Protein AF-A0A0Q8HJU5-F1 (afdb_monomer_lite)

Sequence (90 aa):
MSANPPKNDAWPQPRRWRHCWVRFGQGNCPAAPAPGLILDWRREGRRWLAWVIWIDNTGRRDTVRQAWLPVSAIRPAKSDINVWNDGPWR

Structure (mmCIF, N/CA/C/O backbone):
data_AF-A0A0Q8HJU5-F1
#
_entry.id   AF-A0A0Q8HJU5-F1
#
loop_
_atom_site.group_PDB
_atom_site.id
_atom_site.type_symbol
_atom_site.label_atom_id
_atom_site.label_alt_id
_atom_site.label_comp_id
_atom_site.label_asym_id
_atom_site.label_entity_id
_atom_site.label_seq_id
_atom_site.pdbx_PDB_ins_code
_atom_site.Cartn_x
_atom_site.Cartn_y
_atom_site.Cartn_z
_atom_site.occupancy
_atom_site.B_iso_or_equiv
_atom_site.auth_seq_id
_atom_site.auth_comp_id
_atom_site.auth_asym_id
_atom_site.auth_atom_id
_atom_site.pdbx_PDB_model_num
ATOM 1 N N . MET A 1 1 ? 28.445 -13.165 12.093 1.00 35.03 1 MET A N 1
ATOM 2 C CA . MET A 1 1 ? 28.833 -13.852 10.845 1.00 35.03 1 MET A CA 1
ATOM 3 C C . MET A 1 1 ? 27.557 -14.149 10.077 1.00 35.03 1 MET A C 1
ATOM 5 O O . MET A 1 1 ? 26.728 -14.886 10.590 1.00 35.03 1 MET A O 1
ATOM 9 N N . SER A 1 2 ? 27.338 -13.490 8.938 1.00 46.97 2 SER A N 1
ATOM 10 C CA . SER A 1 2 ? 26.156 -13.716 8.098 1.00 46.97 2 SER A CA 1
ATOM 11 C C . SER A 1 2 ? 26.444 -14.915 7.203 1.00 46.97 2 SER A C 1
ATOM 13 O O . SER A 1 2 ? 27.246 -14.804 6.281 1.00 46.97 2 SER A O 1
ATOM 15 N N . ALA A 1 3 ? 25.872 -16.073 7.524 1.00 52.03 3 ALA A N 1
ATOM 16 C CA . ALA A 1 3 ? 25.954 -17.238 6.656 1.00 52.03 3 ALA A CA 1
ATOM 17 C C . ALA A 1 3 ? 25.073 -16.975 5.427 1.00 52.03 3 ALA A C 1
ATOM 19 O O . ALA A 1 3 ? 23.861 -16.813 5.568 1.00 52.03 3 ALA A O 1
ATOM 20 N N . ASN A 1 4 ? 25.678 -16.888 4.240 1.00 51.62 4 ASN A N 1
ATOM 21 C CA . ASN A 1 4 ? 24.921 -16.953 2.992 1.00 51.62 4 ASN A CA 1
ATOM 22 C C . ASN A 1 4 ? 24.087 -18.249 2.969 1.00 51.62 4 ASN A C 1
ATOM 24 O O . ASN A 1 4 ? 24.568 -19.273 3.472 1.00 51.62 4 ASN A O 1
ATOM 28 N N . PRO A 1 5 ? 22.865 -18.234 2.407 1.00 50.53 5 PRO A N 1
ATOM 29 C CA . PRO A 1 5 ? 22.079 -19.450 2.271 1.00 50.53 5 PRO A CA 1
ATOM 30 C C . PRO A 1 5 ? 22.799 -20.466 1.356 1.00 50.53 5 PRO A C 1
ATOM 32 O O . PRO A 1 5 ? 23.565 -20.066 0.480 1.00 50.53 5 PRO A O 1
ATOM 35 N N . PRO A 1 6 ? 22.621 -21.780 1.578 1.00 52.25 6 PRO A N 1
ATOM 36 C CA . PRO A 1 6 ? 23.278 -22.819 0.790 1.00 52.25 6 PRO A CA 1
ATOM 37 C C . PRO A 1 6 ? 22.454 -23.241 -0.437 1.00 52.25 6 PRO A C 1
ATOM 39 O O . PRO A 1 6 ? 21.406 -23.843 -0.241 1.00 52.25 6 PRO A O 1
ATOM 42 N N . LYS A 1 7 ? 22.978 -23.031 -1.661 1.00 51.38 7 LYS A N 1
ATOM 43 C CA . LYS A 1 7 ? 22.709 -23.641 -3.004 1.00 51.38 7 LYS A CA 1
ATOM 44 C C . LYS A 1 7 ? 21.249 -23.773 -3.494 1.00 51.38 7 LYS A C 1
ATOM 46 O O . LYS A 1 7 ? 21.015 -23.991 -4.679 1.00 51.38 7 LYS A O 1
ATOM 51 N N . ASN A 1 8 ? 20.275 -23.625 -2.617 1.00 58.91 8 ASN A N 1
ATOM 52 C CA . ASN A 1 8 ? 18.856 -23.479 -2.866 1.00 58.91 8 ASN A CA 1
ATOM 53 C C . ASN A 1 8 ? 18.471 -22.156 -2.200 1.00 58.91 8 ASN A C 1
ATOM 55 O O . ASN A 1 8 ? 17.834 -22.158 -1.147 1.00 58.91 8 ASN A O 1
ATOM 59 N N . ASP A 1 9 ? 18.981 -21.057 -2.770 1.00 67.44 9 ASP A N 1
ATOM 60 C CA . ASP A 1 9 ? 19.067 -19.691 -2.219 1.00 67.44 9 ASP A CA 1
ATOM 61 C C . ASP A 1 9 ? 17.698 -18.998 -2.065 1.00 67.44 9 ASP A C 1
ATOM 63 O O . ASP A 1 9 ? 17.525 -17.807 -2.316 1.00 67.44 9 ASP A O 1
ATOM 67 N N . ALA A 1 10 ? 16.690 -19.757 -1.648 1.00 70.75 10 ALA A N 1
ATOM 68 C CA . ALA A 1 10 ? 15.368 -19.282 -1.328 1.00 70.75 10 ALA A CA 1
ATOM 69 C C . ALA A 1 10 ? 15.332 -18.804 0.127 1.00 70.75 10 ALA A C 1
ATOM 71 O O . ALA A 1 10 ? 15.420 -19.583 1.080 1.00 70.75 10 ALA A O 1
ATOM 72 N N . TRP A 1 11 ? 15.127 -17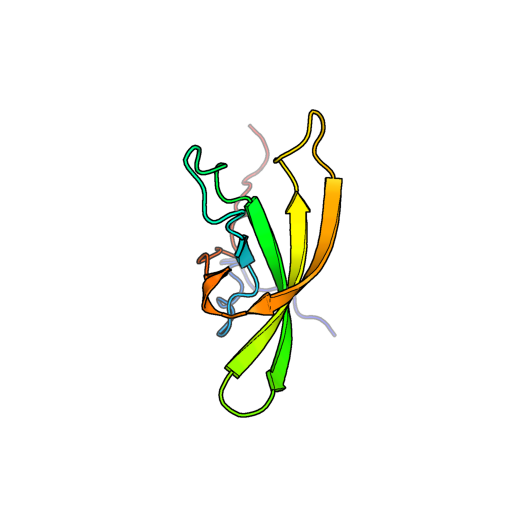.506 0.306 1.00 75.94 11 TRP A N 1
ATOM 73 C CA . TRP A 1 11 ? 14.750 -16.924 1.583 1.00 75.94 11 TRP A CA 1
ATOM 74 C C . TRP A 1 11 ? 13.358 -17.421 2.004 1.00 75.94 11 TRP A C 1
ATOM 76 O O . TRP A 1 11 ? 12.464 -17.581 1.162 1.00 75.94 11 TRP A O 1
ATOM 86 N N . PRO A 1 12 ? 13.118 -17.649 3.308 1.00 81.81 12 PRO A N 1
ATOM 87 C CA . PRO A 1 12 ? 11.783 -17.964 3.789 1.00 81.81 12 PRO A CA 1
ATOM 88 C C . PRO A 1 12 ? 10.835 -16.791 3.517 1.00 81.81 12 PRO A C 1
ATOM 90 O O . PRO A 1 12 ? 11.153 -15.632 3.786 1.00 81.81 12 PRO A O 1
ATOM 93 N N . GLN A 1 13 ? 9.641 -17.103 3.016 1.00 83.88 13 GLN A N 1
ATOM 94 C CA . GLN A 1 13 ? 8.614 -16.106 2.720 1.00 83.88 13 GLN A CA 1
ATOM 95 C C . GLN A 1 13 ? 8.198 -15.352 4.002 1.00 83.88 13 GLN A C 1
ATOM 97 O O . GLN A 1 13 ? 7.873 -15.993 5.010 1.00 83.88 13 GLN A O 1
ATOM 102 N N . PRO A 1 14 ? 8.177 -14.005 3.998 1.00 82.62 14 PRO A N 1
ATOM 103 C CA . PRO A 1 14 ? 7.687 -13.222 5.125 1.00 82.62 14 PRO A CA 1
ATOM 104 C C . PRO A 1 14 ? 6.299 -13.652 5.618 1.00 82.62 14 PRO A C 1
ATOM 106 O O . PRO A 1 14 ? 5.354 -13.818 4.852 1.00 82.62 14 PRO A O 1
ATOM 109 N N . ARG A 1 15 ? 6.132 -13.744 6.945 1.00 82.12 15 ARG A N 1
ATOM 110 C CA . ARG A 1 15 ? 4.828 -14.064 7.567 1.00 82.12 15 ARG A CA 1
ATOM 111 C C . ARG A 1 15 ? 3.799 -12.937 7.418 1.00 82.12 15 ARG A C 1
ATOM 113 O O . ARG A 1 15 ? 2.616 -13.155 7.663 1.00 82.12 15 ARG A O 1
ATOM 120 N N . ARG A 1 16 ? 4.246 -11.720 7.087 1.00 85.00 16 ARG A N 1
ATOM 121 C CA . ARG A 1 16 ? 3.409 -10.528 6.904 1.00 85.00 16 ARG A CA 1
ATOM 122 C C . ARG A 1 16 ? 3.848 -9.785 5.651 1.00 85.00 16 ARG A C 1
ATOM 124 O O . ARG A 1 16 ? 4.963 -9.266 5.604 1.00 85.00 16 ARG A O 1
ATOM 131 N N . TRP A 1 17 ? 2.957 -9.699 4.670 1.00 86.25 17 TRP A N 1
ATOM 132 C CA . TRP A 1 17 ? 3.202 -8.923 3.462 1.00 86.25 17 TRP A CA 1
ATOM 133 C C . TRP A 1 17 ? 3.029 -7.439 3.734 1.00 86.25 17 TRP A C 1
ATOM 135 O O . TRP A 1 17 ? 2.009 -7.008 4.267 1.00 86.25 17 TRP A O 1
ATOM 145 N N . ARG A 1 18 ? 4.054 -6.666 3.372 1.00 92.38 18 ARG A N 1
ATOM 146 C CA . ARG A 1 18 ? 3.998 -5.203 3.398 1.00 92.38 18 ARG A CA 1
ATOM 147 C C . ARG A 1 18 ? 3.482 -4.639 2.081 1.00 92.38 18 ARG A C 1
ATOM 149 O O . ARG A 1 18 ? 2.936 -3.548 2.080 1.00 92.38 18 ARG A O 1
ATOM 156 N N . HIS A 1 19 ? 3.620 -5.371 0.980 1.00 95.19 19 HIS A N 1
ATOM 157 C CA . HIS A 1 19 ? 3.094 -4.942 -0.308 1.00 95.19 19 HIS A CA 1
ATOM 158 C C . HIS A 1 19 ? 1.563 -4.923 -0.288 1.00 95.19 19 HIS A C 1
ATOM 160 O O . HIS A 1 19 ? 0.909 -5.841 0.217 1.00 95.19 19 HIS A O 1
ATOM 166 N N . CYS A 1 20 ? 0.991 -3.852 -0.818 1.00 95.31 20 CYS A N 1
ATOM 167 C CA . CYS A 1 20 ? -0.439 -3.663 -0.936 1.00 95.31 20 CYS A CA 1
ATOM 168 C C . CYS A 1 20 ? -0.788 -2.859 -2.189 1.00 95.31 20 CYS A C 1
ATOM 170 O O . CYS A 1 20 ? 0.041 -2.139 -2.737 1.00 95.31 20 CYS A O 1
ATOM 172 N N . TRP A 1 21 ? -2.044 -2.967 -2.599 1.00 95.44 21 TRP A N 1
ATOM 173 C CA . TRP A 1 21 ? -2.678 -2.098 -3.574 1.00 95.44 21 TRP A CA 1
ATOM 174 C C . TRP A 1 21 ? -3.508 -1.043 -2.849 1.00 95.44 21 TRP A C 1
ATOM 176 O O . TRP A 1 21 ? -4.298 -1.381 -1.962 1.00 95.44 21 TRP A O 1
ATOM 186 N N . VAL A 1 22 ? -3.344 0.216 -3.239 1.00 94.25 22 VAL A N 1
ATOM 187 C CA . VAL A 1 22 ? -4.066 1.376 -2.713 1.00 94.25 22 VAL A CA 1
ATOM 188 C C . VAL A 1 22 ? -5.117 1.805 -3.725 1.00 94.25 22 VAL A C 1
ATOM 190 O O . VAL A 1 22 ? -4.816 1.987 -4.902 1.00 94.25 22 VAL A O 1
ATOM 193 N N . ARG A 1 23 ? -6.363 1.969 -3.279 1.00 90.06 23 ARG A N 1
ATOM 194 C CA . ARG A 1 23 ? -7.464 2.436 -4.128 1.00 90.06 23 ARG A CA 1
ATOM 195 C C . ARG A 1 23 ? -7.754 3.916 -3.883 1.00 90.06 23 ARG A C 1
ATOM 197 O O . ARG A 1 23 ? -7.902 4.333 -2.736 1.00 90.06 23 ARG A O 1
ATOM 204 N N . PHE A 1 24 ? -7.932 4.675 -4.962 1.00 75.31 24 PHE A N 1
ATOM 205 C CA . PHE A 1 24 ? -8.299 6.093 -4.929 1.00 75.31 24 PHE A CA 1
ATOM 206 C C . PHE A 1 24 ? -9.782 6.297 -5.243 1.00 75.31 24 PHE A C 1
ATOM 208 O O . PHE A 1 24 ? -10.290 5.699 -6.187 1.00 75.31 24 PHE A O 1
ATOM 215 N N . GLY A 1 25 ? -10.446 7.167 -4.473 1.00 59.69 25 GLY A N 1
ATOM 216 C CA . GLY A 1 25 ? -11.750 7.754 -4.803 1.00 59.69 25 GLY A CA 1
ATOM 217 C C . GLY A 1 25 ? -12.965 6.812 -4.769 1.00 59.69 25 GLY A C 1
ATOM 218 O O . GLY A 1 25 ? -13.008 5.755 -5.396 1.00 59.69 25 GLY A O 1
ATOM 219 N N . GLN A 1 26 ? -14.020 7.242 -4.076 1.00 51.31 26 GLN A N 1
ATOM 220 C CA . GLN A 1 26 ? -15.392 6.875 -4.437 1.00 51.31 26 GLN A CA 1
ATOM 221 C C . GLN A 1 26 ? -15.868 7.886 -5.491 1.00 51.31 26 GLN A C 1
ATOM 223 O O . GLN A 1 26 ? -15.938 9.076 -5.199 1.00 51.31 26 GLN A O 1
ATOM 228 N N . GLY A 1 27 ? -16.147 7.429 -6.714 1.00 51.78 27 GLY A N 1
ATOM 229 C CA . GLY A 1 27 ? -16.595 8.263 -7.837 1.00 51.78 27 GLY A CA 1
ATOM 2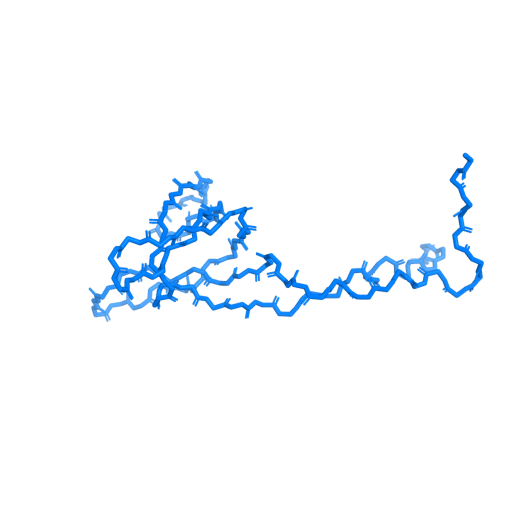30 C C . GLY A 1 27 ? -16.787 7.458 -9.132 1.00 51.78 27 GLY A C 1
ATOM 231 O O . GLY A 1 27 ? -16.488 6.265 -9.163 1.00 51.78 27 GLY A O 1
ATOM 232 N N . ASN A 1 28 ? -17.282 8.115 -10.192 1.00 49.12 28 ASN A N 1
ATOM 233 C CA . ASN A 1 28 ? -17.725 7.483 -11.452 1.00 49.12 28 ASN A CA 1
ATOM 234 C C . ASN A 1 28 ? -16.607 6.956 -12.373 1.00 49.12 28 ASN A C 1
ATOM 236 O O . ASN A 1 28 ? -16.908 6.231 -13.316 1.00 49.12 28 ASN A O 1
ATOM 240 N N . CYS A 1 29 ? -15.338 7.267 -12.100 1.00 53.69 29 CYS A N 1
ATOM 241 C CA . CYS A 1 29 ? -14.197 6.717 -12.835 1.00 53.69 29 CYS A CA 1
ATOM 242 C C . CYS A 1 29 ? -13.209 6.110 -11.831 1.00 53.69 29 CYS A C 1
ATOM 244 O O . CYS A 1 29 ? -12.445 6.857 -11.215 1.00 53.69 29 CYS A O 1
ATOM 246 N N . PRO A 1 30 ? -13.228 4.786 -11.603 1.00 64.50 30 PRO A N 1
ATOM 247 C CA . PRO A 1 30 ? -12.270 4.161 -10.706 1.00 64.50 30 PRO A CA 1
ATOM 248 C C . PRO A 1 30 ? -10.870 4.250 -11.323 1.00 64.50 30 PRO A C 1
ATOM 250 O O . PRO A 1 30 ? -10.600 3.633 -12.351 1.00 64.50 30 PRO A O 1
ATOM 253 N N . ALA A 1 31 ? -9.976 5.015 -10.695 1.00 73.12 31 ALA A N 1
ATOM 254 C CA . ALA A 1 31 ? -8.558 4.961 -11.030 1.00 73.12 31 ALA A CA 1
ATOM 255 C C . ALA A 1 31 ? -8.016 3.554 -10.732 1.00 73.12 31 ALA A C 1
ATOM 257 O O . ALA A 1 31 ? -8.449 2.900 -9.773 1.00 73.12 31 ALA A O 1
ATOM 258 N N . ALA A 1 32 ? -7.073 3.086 -11.553 1.00 85.25 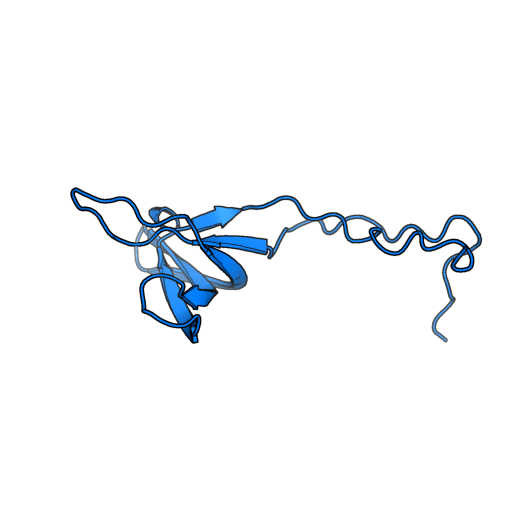32 ALA A N 1
ATOM 259 C CA . ALA A 1 32 ? -6.405 1.813 -11.316 1.00 85.25 32 ALA A CA 1
ATOM 260 C C . ALA A 1 32 ? -5.713 1.838 -9.938 1.00 85.25 32 ALA A C 1
ATOM 262 O O . ALA A 1 32 ? -5.064 2.837 -9.615 1.00 85.25 32 ALA A O 1
ATOM 263 N N . PRO A 1 33 ? -5.831 0.777 -9.118 1.00 91.00 33 PRO A N 1
ATOM 264 C CA . PRO A 1 33 ? -5.134 0.717 -7.842 1.00 91.00 33 PRO A CA 1
ATOM 265 C C . PRO A 1 33 ? -3.626 0.899 -8.014 1.00 91.00 33 PRO A C 1
ATOM 267 O O . PRO A 1 33 ? -3.029 0.378 -8.954 1.00 91.00 33 PRO A O 1
ATOM 270 N N . ALA A 1 34 ? -3.014 1.607 -7.077 1.00 93.19 34 ALA A N 1
ATOM 271 C CA . ALA A 1 34 ? -1.587 1.864 -7.067 1.00 93.19 34 ALA A CA 1
ATOM 272 C C . ALA A 1 34 ? -0.819 0.877 -6.189 1.00 93.19 34 ALA A C 1
ATOM 274 O O . ALA A 1 34 ? -1.332 0.483 -5.138 1.00 93.19 34 ALA A O 1
ATOM 275 N N . PRO A 1 35 ? 0.427 0.533 -6.540 1.00 95.44 35 PRO A N 1
ATOM 276 C CA . PRO A 1 35 ? 1.291 -0.230 -5.653 1.00 95.44 35 PRO A CA 1
ATOM 277 C C . PRO A 1 35 ? 1.716 0.621 -4.445 1.00 95.44 35 PRO A C 1
ATOM 279 O O . PRO A 1 35 ? 2.010 1.815 -4.567 1.00 95.44 35 PRO A O 1
ATOM 282 N N . GLY A 1 36 ? 1.778 -0.004 -3.271 1.00 96.06 36 GLY A N 1
ATOM 283 C CA . GLY A 1 36 ? 2.207 0.633 -2.030 1.00 96.06 36 GLY A CA 1
ATOM 284 C C . GLY A 1 36 ? 2.768 -0.337 -0.993 1.00 96.06 36 GLY A C 1
ATOM 285 O O . GLY A 1 36 ? 2.620 -1.555 -1.089 1.00 96.06 36 GLY A O 1
ATOM 286 N N . LEU A 1 37 ? 3.416 0.210 0.032 1.00 97.00 37 LEU A N 1
ATOM 287 C CA . LEU A 1 37 ? 4.046 -0.523 1.124 1.00 97.00 37 LEU A CA 1
ATOM 288 C C . LEU A 1 37 ? 3.480 -0.081 2.472 1.00 97.00 37 LEU A C 1
ATOM 290 O O . LEU A 1 37 ? 3.498 1.099 2.815 1.00 97.00 37 LEU A O 1
ATOM 294 N N . ILE A 1 38 ? 3.030 -1.055 3.257 1.00 96.12 38 ILE A N 1
ATOM 295 C CA . ILE A 1 38 ? 2.585 -0.892 4.636 1.00 96.12 38 ILE A CA 1
ATOM 296 C C . ILE A 1 38 ? 3.808 -0.844 5.550 1.00 96.12 38 ILE A C 1
ATOM 298 O O . ILE A 1 38 ? 4.583 -1.804 5.672 1.00 96.12 38 ILE A O 1
ATOM 302 N N . LEU A 1 39 ? 3.961 0.286 6.222 1.00 95.88 39 LEU A N 1
ATOM 303 C CA . LEU A 1 39 ? 5.071 0.565 7.119 1.00 95.88 39 LEU A CA 1
ATOM 304 C C . LEU A 1 39 ? 4.685 0.289 8.573 1.00 95.88 39 LEU A C 1
ATOM 306 O O . LEU A 1 39 ? 5.458 -0.362 9.279 1.00 95.88 39 LEU A O 1
ATOM 310 N N . ASP A 1 40 ? 3.480 0.700 8.977 1.00 96.12 40 ASP A N 1
ATOM 311 C CA . ASP A 1 40 ? 2.996 0.576 10.354 1.00 96.12 40 ASP A CA 1
ATOM 312 C C . ASP A 1 40 ? 1.464 0.441 10.442 1.00 96.12 40 ASP A C 1
ATOM 314 O O . ASP A 1 40 ? 0.751 0.678 9.465 1.00 96.12 40 ASP A O 1
ATOM 318 N N . TRP A 1 41 ? 0.960 0.066 11.618 1.00 95.88 41 TRP A N 1
ATOM 319 C CA . TRP A 1 41 ? -0.454 -0.108 11.935 1.00 95.88 41 TRP A CA 1
ATOM 320 C C . TRP A 1 41 ? -0.834 0.654 13.200 1.00 95.88 41 TRP A C 1
ATOM 322 O O . TRP A 1 41 ? -0.159 0.564 14.220 1.00 95.88 41 TRP A O 1
ATOM 332 N N . ARG A 1 42 ? -1.993 1.313 13.179 1.00 96.94 42 ARG A N 1
ATOM 333 C CA . ARG A 1 42 ? -2.592 1.903 14.380 1.00 96.94 42 ARG A CA 1
ATOM 334 C C . ARG A 1 42 ? -4.091 1.669 14.432 1.00 96.94 42 ARG A C 1
ATOM 336 O O . ARG A 1 42 ? -4.743 1.470 13.404 1.00 96.94 42 ARG A O 1
ATOM 343 N N . ARG A 1 43 ? -4.649 1.743 15.638 1.00 96.62 43 ARG A N 1
ATOM 344 C CA . ARG A 1 43 ? -6.093 1.672 15.863 1.00 96.62 43 ARG A CA 1
ATOM 345 C C . ARG A 1 43 ? -6.611 3.012 16.370 1.00 96.62 43 ARG A C 1
ATOM 347 O O . ARG A 1 43 ? -6.131 3.511 17.379 1.00 96.62 43 ARG A O 1
ATOM 354 N N . GLU A 1 44 ? -7.626 3.548 15.703 1.00 95.00 44 GLU A N 1
ATOM 355 C CA . GLU A 1 44 ? -8.370 4.731 16.140 1.00 95.00 44 GLU A CA 1
ATOM 356 C C . GLU A 1 44 ? -9.817 4.322 16.422 1.00 95.00 44 GLU A C 1
ATOM 358 O O . GLU A 1 44 ? -10.592 3.979 15.521 1.00 95.00 44 GLU A O 1
ATOM 363 N N . GLY A 1 45 ? -10.175 4.270 17.707 1.00 93.25 45 GLY A N 1
ATOM 364 C CA . GLY A 1 45 ? -11.452 3.718 18.156 1.00 93.25 45 GLY A CA 1
ATOM 365 C C . GLY A 1 45 ? -11.627 2.261 17.712 1.00 93.25 45 GLY A C 1
ATOM 366 O O . GLY A 1 45 ? -10.894 1.369 18.149 1.00 93.25 45 GLY A O 1
ATOM 367 N N . ARG A 1 46 ? -12.614 2.023 16.837 1.00 93.25 46 ARG A N 1
ATOM 3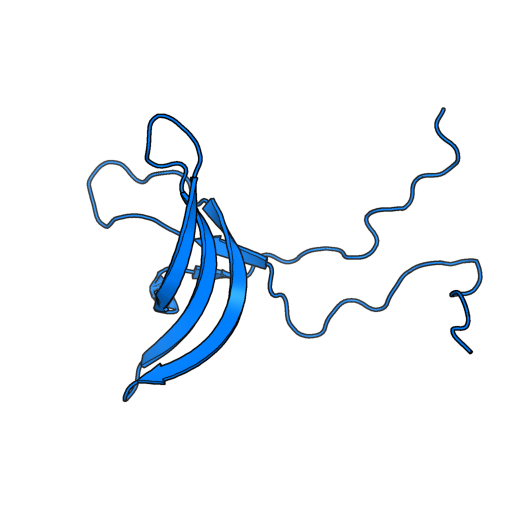68 C CA . ARG A 1 46 ? -12.924 0.704 16.248 1.00 93.25 46 ARG A CA 1
ATOM 369 C C . ARG A 1 46 ? -12.328 0.497 14.849 1.00 93.25 46 ARG A C 1
ATOM 371 O O . ARG A 1 46 ? -12.551 -0.553 14.255 1.00 93.25 46 ARG A O 1
ATOM 378 N N . ARG A 1 47 ? -11.612 1.482 14.297 1.00 94.25 47 ARG A N 1
ATOM 379 C CA . ARG A 1 47 ? -11.066 1.430 12.935 1.00 94.25 47 ARG A CA 1
ATOM 380 C C . ARG A 1 47 ? -9.562 1.190 12.974 1.00 94.25 47 ARG A C 1
ATOM 382 O O . ARG A 1 47 ? -8.850 1.774 13.785 1.00 94.25 47 ARG A O 1
ATOM 389 N N . TRP A 1 48 ? -9.090 0.334 12.078 1.00 95.88 48 TRP A N 1
ATOM 390 C CA . TRP A 1 48 ? -7.666 0.143 11.825 1.00 95.88 48 TRP A CA 1
ATOM 391 C C . TRP A 1 48 ? -7.214 1.040 10.678 1.00 95.88 48 TRP A C 1
ATOM 393 O O . TRP A 1 48 ? -7.903 1.149 9.657 1.00 95.88 48 TRP A O 1
ATOM 403 N N . LEU A 1 49 ? -6.042 1.644 10.853 1.00 96.94 49 LEU A N 1
ATOM 404 C CA . LEU A 1 49 ? -5.335 2.392 9.826 1.00 96.94 49 LEU A CA 1
ATOM 405 C C . LEU A 1 49 ? -3.930 1.823 9.647 1.00 96.94 49 LEU A C 1
ATOM 407 O O . LEU A 1 49 ? -3.313 1.353 10.605 1.00 96.94 49 LEU A O 1
ATOM 411 N N . ALA A 1 50 ? -3.427 1.907 8.424 1.00 96.69 50 ALA A N 1
ATOM 412 C CA . ALA A 1 50 ? -2.059 1.566 8.067 1.00 96.69 50 ALA A CA 1
ATOM 413 C C . ALA A 1 50 ? -1.311 2.826 7.627 1.00 96.69 50 ALA A C 1
ATOM 415 O O . ALA A 1 50 ? -1.864 3.623 6.872 1.00 96.69 50 ALA A O 1
ATOM 416 N N . TRP A 1 51 ? -0.064 3.001 8.060 1.00 97.38 51 TRP A N 1
ATOM 417 C CA . TRP A 1 51 ? 0.837 3.992 7.474 1.00 97.38 51 TRP A CA 1
ATOM 418 C C . TRP A 1 51 ? 1.386 3.399 6.183 1.00 97.38 51 TRP A C 1
ATOM 420 O O . TRP A 1 51 ? 2.065 2.370 6.218 1.00 97.38 51 TRP A O 1
ATOM 430 N N . VAL A 1 52 ? 1.046 4.004 5.048 1.00 97.62 52 VAL A N 1
ATOM 431 C CA . VAL A 1 52 ? 1.366 3.471 3.721 1.00 97.62 52 VAL A CA 1
ATOM 432 C C . VAL A 1 52 ? 2.130 4.513 2.929 1.00 97.62 52 VAL A C 1
ATOM 434 O O . VAL A 1 52 ? 1.736 5.675 2.928 1.00 97.62 52 VAL A O 1
ATOM 437 N N . ILE A 1 53 ? 3.182 4.083 2.235 1.00 97.75 53 ILE A N 1
ATOM 438 C CA . ILE A 1 53 ? 3.813 4.814 1.129 1.00 97.75 53 ILE A CA 1
ATOM 439 C C . ILE A 1 53 ? 3.360 4.179 -0.188 1.00 97.75 53 ILE A C 1
ATOM 441 O O . ILE A 1 53 ? 3.352 2.956 -0.296 1.00 97.75 53 ILE A O 1
ATOM 445 N N . TRP A 1 54 ? 2.946 4.961 -1.180 1.00 96.38 54 TRP A N 1
ATOM 446 C CA . TRP A 1 54 ? 2.441 4.431 -2.452 1.00 96.38 54 TRP A CA 1
ATOM 447 C C . TRP A 1 54 ? 2.737 5.367 -3.625 1.00 96.38 54 TRP A C 1
ATOM 449 O O . TRP A 1 54 ? 3.098 6.531 -3.431 1.00 96.38 54 TRP A O 1
ATOM 459 N N . ILE A 1 55 ? 2.567 4.846 -4.841 1.00 94.81 55 ILE A N 1
ATOM 460 C CA . ILE A 1 55 ? 2.661 5.620 -6.084 1.00 94.81 55 ILE A CA 1
ATOM 461 C C . ILE A 1 55 ? 1.285 6.181 -6.441 1.00 94.81 55 ILE A C 1
ATOM 463 O O . ILE A 1 55 ? 0.401 5.451 -6.855 1.00 94.81 55 ILE A O 1
ATOM 467 N N . ASP A 1 56 ? 1.064 7.473 -6.274 1.00 90.12 56 ASP A N 1
ATOM 468 C CA . ASP A 1 56 ? -0.139 8.137 -6.765 1.00 90.12 56 ASP A CA 1
ATOM 469 C C . ASP A 1 56 ? -0.039 8.338 -8.281 1.00 90.12 56 ASP A C 1
ATOM 471 O O . ASP A 1 56 ? 0.731 9.175 -8.757 1.00 90.12 56 ASP A O 1
ATOM 475 N N . ASN A 1 57 ? -0.823 7.541 -9.007 1.00 87.12 57 ASN A N 1
ATOM 476 C CA . ASN A 1 57 ? -0.940 7.509 -10.465 1.00 87.12 57 ASN A CA 1
ATOM 477 C C . ASN A 1 57 ? -2.208 8.230 -10.969 1.00 87.12 57 ASN A C 1
ATOM 479 O O . ASN A 1 57 ? -2.617 8.049 -12.114 1.00 87.12 57 ASN A O 1
ATOM 483 N N . THR A 1 58 ? -2.876 9.015 -10.114 1.00 85.38 58 THR A N 1
ATOM 484 C CA . THR A 1 58 ? -4.113 9.723 -10.490 1.00 85.38 58 THR A CA 1
ATOM 485 C C . THR A 1 58 ? -3.847 11.010 -11.275 1.00 85.38 58 THR A C 1
ATOM 487 O O . THR A 1 58 ? -4.737 11.530 -11.950 1.00 85.38 58 THR A O 1
ATOM 490 N N . GLY A 1 59 ? -2.624 11.539 -11.187 1.00 82.69 59 GLY A N 1
ATOM 491 C CA . GLY A 1 59 ? -2.184 12.732 -11.903 1.00 82.69 59 GLY A CA 1
ATOM 492 C C . GLY A 1 59 ? -1.623 12.442 -13.298 1.00 82.69 59 GLY A C 1
ATOM 493 O O . GLY A 1 59 ? -1.593 11.315 -13.774 1.00 82.69 59 GLY A O 1
ATOM 494 N N . ARG A 1 60 ? -1.106 13.487 -13.960 1.00 83.25 60 ARG A N 1
ATOM 495 C CA . ARG A 1 60 ? -0.384 13.350 -15.245 1.00 83.25 60 ARG A CA 1
ATOM 496 C C . ARG A 1 60 ? 0.978 12.660 -15.114 1.00 83.25 60 ARG A C 1
ATOM 498 O O . ARG A 1 60 ? 1.562 12.276 -16.121 1.00 83.25 60 ARG A O 1
ATOM 505 N N . ARG A 1 61 ? 1.525 12.613 -13.900 1.00 88.69 61 ARG A N 1
ATOM 506 C CA . ARG A 1 61 ? 2.802 11.984 -13.566 1.00 88.69 61 ARG A CA 1
ATOM 507 C C . ARG A 1 61 ? 2.646 11.249 -12.250 1.00 88.69 61 ARG A C 1
ATOM 509 O O . ARG A 1 61 ? 1.982 11.759 -11.347 1.00 88.69 61 ARG A O 1
ATOM 516 N N . ASP A 1 62 ? 3.324 10.119 -12.156 1.00 91.56 62 ASP A N 1
ATOM 517 C CA . ASP A 1 62 ? 3.392 9.331 -10.939 1.00 91.56 62 ASP A CA 1
ATOM 518 C C . ASP A 1 62 ? 4.143 10.099 -9.850 1.00 91.56 62 ASP A C 1
ATOM 520 O O . ASP A 1 62 ? 5.199 10.694 -10.090 1.00 91.56 62 ASP A O 1
ATOM 524 N N . THR A 1 63 ? 3.588 10.100 -8.640 1.00 93.38 63 THR A N 1
ATOM 525 C CA . THR A 1 63 ? 4.201 10.759 -7.481 1.00 93.38 63 THR A CA 1
ATOM 526 C C . THR A 1 63 ? 4.201 9.850 -6.268 1.0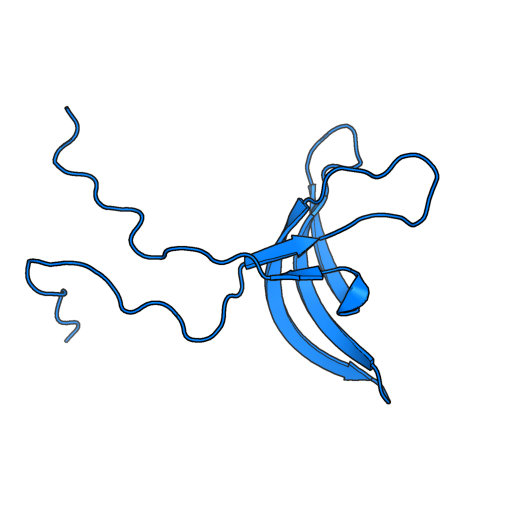0 93.38 63 THR A C 1
ATOM 528 O O . THR A 1 63 ? 3.294 9.051 -6.073 1.00 93.38 63 THR A O 1
ATOM 531 N N . VAL A 1 64 ? 5.215 9.975 -5.418 1.00 96.25 64 VAL A N 1
ATOM 532 C CA . VAL A 1 64 ? 5.250 9.248 -4.147 1.00 96.25 64 VAL A CA 1
ATOM 533 C C . VAL A 1 64 ? 4.391 9.986 -3.124 1.00 96.25 64 VAL A C 1
ATOM 535 O O . VAL A 1 64 ? 4.543 11.191 -2.917 1.00 96.25 64 VAL A O 1
ATOM 538 N N . ARG A 1 65 ? 3.500 9.256 -2.456 1.00 95.44 65 ARG A N 1
ATOM 539 C CA . ARG A 1 65 ? 2.658 9.761 -1.367 1.00 95.44 65 ARG A CA 1
ATOM 540 C C . ARG A 1 65 ? 2.785 8.872 -0.141 1.00 95.44 65 ARG A C 1
ATOM 542 O O . ARG A 1 65 ? 3.095 7.690 -0.259 1.00 95.44 65 ARG A O 1
ATOM 549 N N . GLN A 1 66 ? 2.516 9.444 1.031 1.00 96.75 66 GLN A N 1
ATOM 550 C CA . GLN A 1 66 ? 2.445 8.700 2.285 1.00 96.75 66 GLN A CA 1
ATOM 551 C C . GLN A 1 66 ? 1.372 9.265 3.219 1.00 96.75 66 GLN A C 1
ATOM 553 O O . GLN A 1 66 ? 1.216 10.484 3.310 1.00 96.75 66 GLN A O 1
ATOM 558 N N . ALA A 1 67 ? 0.626 8.392 3.895 1.00 96.19 67 ALA A N 1
ATOM 559 C CA . ALA A 1 67 ? -0.452 8.762 4.813 1.00 96.19 67 ALA A CA 1
ATOM 560 C C . ALA A 1 67 ? -0.938 7.561 5.644 1.00 96.19 67 ALA A C 1
ATOM 562 O O . ALA A 1 67 ? -0.670 6.403 5.316 1.00 96.19 67 ALA A O 1
ATOM 563 N N . TRP A 1 68 ? -1.723 7.847 6.689 1.00 96.69 68 TRP A N 1
ATOM 564 C CA . TRP A 1 68 ? -2.535 6.846 7.381 1.00 96.69 68 TRP A CA 1
ATOM 565 C C . TRP A 1 68 ? -3.798 6.566 6.564 1.00 96.69 68 TRP A C 1
ATOM 567 O O . TRP A 1 68 ? -4.669 7.427 6.453 1.00 96.69 68 TRP A O 1
ATOM 577 N N . LEU A 1 69 ? -3.903 5.365 6.001 1.00 95.00 69 LEU A N 1
ATOM 578 C CA . LEU A 1 69 ? -5.047 4.931 5.203 1.00 95.00 69 LEU A CA 1
ATOM 579 C C . LEU A 1 69 ? -5.921 3.946 5.986 1.00 95.00 69 LEU A C 1
ATOM 581 O O . LEU A 1 69 ? -5.389 3.082 6.689 1.00 95.00 69 LEU A O 1
ATOM 585 N N . PRO A 1 70 ? -7.258 4.017 5.864 1.00 94.31 70 PRO A N 1
ATOM 586 C CA . PRO A 1 70 ? -8.131 3.009 6.449 1.00 94.31 70 PRO A CA 1
ATOM 587 C C . PRO A 1 70 ? -7.938 1.660 5.744 1.00 94.31 70 PRO A C 1
ATOM 589 O O . PRO A 1 70 ? -7.710 1.610 4.535 1.00 94.31 70 PRO A O 1
ATOM 592 N N . VAL A 1 71 ? -8.131 0.552 6.470 1.00 92.75 71 VAL A N 1
ATOM 593 C CA . VAL A 1 71 ? -8.058 -0.815 5.901 1.00 92.75 71 VAL A CA 1
ATOM 594 C C . VAL A 1 71 ? -8.937 -0.989 4.655 1.00 92.75 71 VAL A C 1
ATOM 596 O O . VAL A 1 71 ? -8.592 -1.732 3.739 1.00 92.75 71 VAL A O 1
ATOM 599 N N . SER A 1 72 ? -10.070 -0.289 4.582 1.00 91.50 72 SER A N 1
ATOM 600 C CA . SER A 1 72 ? -10.970 -0.348 3.427 1.00 91.50 72 SER A CA 1
ATOM 601 C C . SER A 1 72 ? -10.321 0.121 2.119 1.00 91.50 72 SER A C 1
ATOM 603 O O . SER A 1 72 ? -10.720 -0.372 1.064 1.00 91.50 72 SER A O 1
ATOM 605 N N . ALA A 1 73 ? -9.318 1.004 2.184 1.00 92.69 73 ALA A N 1
ATOM 606 C CA . ALA A 1 73 ? -8.623 1.579 1.032 1.00 92.69 73 ALA A CA 1
ATOM 607 C C . ALA A 1 73 ? -7.418 0.752 0.547 1.00 92.69 73 ALA A C 1
ATOM 609 O O . ALA A 1 73 ? -6.834 1.086 -0.483 1.00 92.69 73 ALA A O 1
ATOM 610 N N . ILE A 1 74 ? -7.050 -0.318 1.264 1.00 93.44 74 ILE A N 1
ATOM 611 C CA . ILE A 1 74 ? -5.861 -1.128 0.970 1.00 93.44 74 ILE A CA 1
ATOM 612 C C . ILE A 1 74 ? -6.211 -2.601 0.748 1.00 93.44 74 ILE A C 1
ATOM 614 O O . ILE A 1 74 ? -7.135 -3.151 1.355 1.00 93.44 74 ILE A O 1
ATOM 618 N N . ARG A 1 75 ? -5.462 -3.272 -0.125 1.00 92.62 75 ARG A N 1
ATOM 619 C CA . ARG A 1 75 ? -5.547 -4.723 -0.340 1.00 92.62 75 ARG A CA 1
ATOM 620 C C . ARG A 1 75 ? -4.150 -5.335 -0.306 1.00 92.62 75 ARG A C 1
ATOM 622 O O . ARG A 1 75 ? -3.325 -4.918 -1.109 1.00 92.62 75 ARG A O 1
ATOM 629 N N . PRO A 1 76 ? -3.852 -6.291 0.592 1.00 91.25 76 PRO A N 1
ATOM 630 C CA . PRO A 1 76 ? -2.553 -6.955 0.608 1.00 91.25 76 PRO A CA 1
ATOM 631 C C . PRO A 1 76 ? -2.248 -7.612 -0.738 1.00 91.25 76 PRO A C 1
ATOM 633 O O . PRO A 1 76 ? -3.116 -8.250 -1.333 1.00 91.25 76 PRO A O 1
ATOM 636 N N . ALA A 1 77 ? -1.008 -7.478 -1.188 1.00 90.94 77 ALA A N 1
ATOM 637 C CA . ALA A 1 77 ? -0.486 -8.166 -2.353 1.00 90.94 77 ALA A CA 1
ATOM 638 C C . ALA A 1 77 ? 0.546 -9.189 -1.877 1.00 90.94 77 ALA A C 1
ATOM 640 O O . ALA A 1 77 ? 1.475 -8.855 -1.139 1.00 90.94 77 ALA A O 1
ATOM 641 N N . LYS A 1 78 ? 0.368 -10.453 -2.270 1.00 86.56 78 LYS A N 1
ATOM 642 C CA . LYS A 1 78 ? 1.368 -11.487 -2.005 1.00 86.56 78 LYS A CA 1
ATOM 643 C C . LYS A 1 78 ? 2.575 -11.197 -2.894 1.00 86.56 78 LYS A C 1
ATOM 645 O O . LYS A 1 78 ? 2.432 -11.177 -4.112 1.00 86.56 78 LYS A O 1
ATOM 650 N N . SER A 1 79 ? 3.728 -10.970 -2.281 1.00 85.38 79 SER A N 1
ATOM 651 C CA . SER A 1 79 ? 4.992 -10.793 -2.993 1.00 85.38 79 SER A CA 1
ATOM 652 C C . SER A 1 79 ? 5.884 -11.987 -2.727 1.00 85.38 79 SER A C 1
ATOM 654 O O . SER A 1 79 ? 5.966 -12.440 -1.589 1.00 85.38 79 SER A O 1
ATOM 656 N N . ASP A 1 80 ? 6.548 -12.470 -3.767 1.00 85.06 80 ASP A N 1
ATOM 657 C CA . ASP A 1 80 ? 7.633 -13.428 -3.616 1.00 85.06 80 ASP A CA 1
ATOM 658 C C . ASP A 1 80 ? 8.935 -12.661 -3.361 1.00 85.06 80 ASP A C 1
ATOM 660 O O . ASP A 1 80 ? 9.235 -11.691 -4.057 1.00 85.06 80 ASP A O 1
ATOM 664 N N . ILE A 1 81 ? 9.681 -13.054 -2.329 1.00 82.94 81 ILE A N 1
ATOM 665 C CA . ILE A 1 81 ? 11.005 -12.488 -2.045 1.00 82.94 81 ILE A CA 1
ATOM 666 C C . ILE A 1 81 ? 12.111 -13.138 -2.896 1.00 82.94 81 ILE A C 1
ATOM 668 O O . ILE A 1 81 ? 13.150 -12.523 -3.119 1.00 82.94 81 ILE A O 1
ATOM 672 N N . ASN A 1 82 ? 11.878 -14.341 -3.425 1.00 85.12 82 ASN A N 1
ATOM 673 C CA . ASN A 1 82 ? 12.851 -15.128 -4.188 1.00 85.12 82 ASN A CA 1
ATOM 674 C C . ASN A 1 82 ? 12.703 -14.918 -5.697 1.00 85.12 82 ASN A C 1
ATOM 676 O O . ASN A 1 82 ? 12.740 -15.865 -6.478 1.00 85.12 82 ASN A O 1
ATOM 680 N N . VAL A 1 83 ? 12.503 -13.668 -6.108 1.00 78.88 83 VAL A N 1
ATOM 681 C CA . VAL A 1 83 ? 12.372 -13.296 -7.526 1.00 78.88 83 VAL A CA 1
ATOM 682 C C . VAL A 1 83 ? 13.714 -13.215 -8.249 1.00 78.88 83 VAL A C 1
ATOM 684 O O . VAL A 1 83 ? 13.741 -13.290 -9.471 1.00 78.88 83 VAL A O 1
ATOM 687 N N . TRP A 1 84 ? 14.814 -13.112 -7.502 1.00 65.25 84 TRP A N 1
ATOM 688 C CA . TRP A 1 84 ? 16.179 -13.109 -8.023 1.00 65.25 84 TRP A CA 1
ATOM 689 C C . TRP A 1 84 ? 16.673 -14.545 -8.204 1.00 65.25 84 TRP A C 1
ATOM 691 O O . TRP A 1 84 ? 17.525 -15.019 -7.456 1.00 65.25 84 TRP A O 1
ATOM 701 N N . ASN A 1 85 ? 16.086 -15.264 -9.159 1.00 62.03 85 ASN A N 1
ATOM 702 C CA . ASN A 1 85 ? 16.594 -16.566 -9.603 1.00 62.03 85 ASN A CA 1
ATOM 703 C C . ASN A 1 85 ? 17.306 -16.410 -10.951 1.00 62.03 85 ASN A C 1
ATOM 705 O O . ASN A 1 85 ? 17.117 -17.183 -11.894 1.00 62.03 85 ASN A O 1
ATOM 709 N N . ASP A 1 86 ? 18.080 -15.335 -11.035 1.00 61.72 86 ASP A N 1
ATOM 710 C CA . ASP A 1 86 ? 18.809 -14.920 -12.212 1.00 61.72 86 ASP A CA 1
ATOM 711 C C . ASP A 1 86 ? 20.016 -15.857 -12.312 1.00 61.72 86 ASP A C 1
ATOM 713 O O . ASP A 1 86 ? 21.107 -15.585 -11.807 1.00 61.72 86 ASP A O 1
ATOM 717 N N . GLY A 1 87 ? 19.821 -17.017 -12.946 1.00 57.03 87 GLY A N 1
ATOM 718 C CA . GLY A 1 87 ? 20.946 -17.743 -13.531 1.00 57.03 87 GLY A CA 1
ATOM 719 C C . GLY A 1 87 ? 21.803 -16.774 -14.363 1.00 57.03 87 GLY A C 1
ATOM 720 O O . GLY A 1 87 ? 21.302 -15.720 -14.764 1.00 57.03 87 GLY A O 1
ATOM 721 N N . PRO A 1 88 ? 23.088 -17.084 -14.624 1.00 47.09 88 PRO A N 1
ATOM 722 C CA . PRO A 1 88 ? 23.973 -16.160 -15.326 1.00 47.09 88 PRO A CA 1
ATOM 723 C C . PRO A 1 88 ? 23.282 -15.678 -16.601 1.00 47.09 88 PRO A C 1
ATOM 725 O O . PRO A 1 88 ? 22.864 -16.504 -17.416 1.00 47.09 88 PRO A O 1
ATOM 728 N N . TRP A 1 89 ? 23.102 -14.357 -16.689 1.00 52.03 89 TRP A N 1
ATOM 729 C CA . TRP A 1 89 ? 22.493 -13.642 -17.805 1.00 52.03 89 TRP A CA 1
ATOM 730 C C . TRP A 1 89 ? 22.868 -14.324 -19.131 1.00 52.03 89 TRP A C 1
ATOM 732 O O . TRP A 1 89 ? 24.057 -14.462 -19.425 1.00 52.03 89 TRP A O 1
ATOM 742 N N . ARG A 1 90 ? 21.871 -14.819 -19.876 1.00 44.47 90 ARG A N 1
ATOM 743 C CA . ARG A 1 90 ? 22.059 -15.337 -21.239 1.00 44.47 90 ARG A CA 1
ATOM 744 C C . ARG A 1 90 ? 21.822 -14.237 -22.25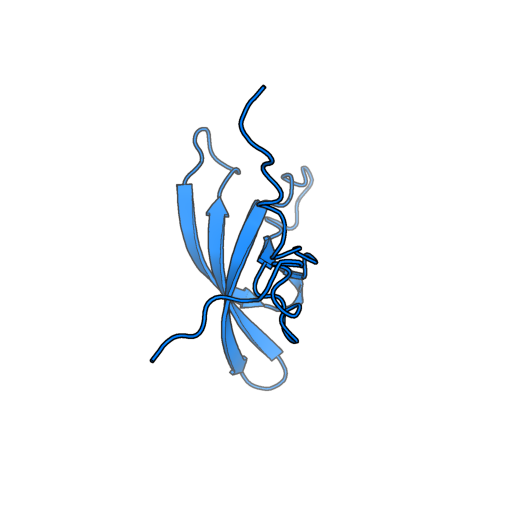4 1.00 44.47 90 ARG A C 1
ATOM 746 O O . ARG A 1 90 ? 20.856 -13.471 -22.044 1.00 44.47 90 ARG A O 1
#

Secondary structure (DSSP, 8-state):
---PPPSS--PPPPSS--EEEE---SSSS-PPPEEEEEEEEEEETTEEEEEEEEEE-SSSS-EEEEEEEEGGGEEE----S------S--

Radius of gyration: 17.27 Å; chains: 1; bounding box: 47×37×39 Å

pLDDT: mean 81.69, std 17.19, range [35.03, 97.75]

Foldseek 3Di:
DDDQDPPVNFDPFDPDFQWKWFWDDDDDDTDDTWIKGFDDWDDDPPWIWTWIWTWPPVDPDTDIDTDTHTPVRIGGDRDGPPPPPDDPDD